Protein AF-A0A976DLI5-F1 (afdb_monomer_lite)

Radius of gyration: 22.4 Å; chains: 1; bounding box: 46×25×52 Å

Sequence (68 aa):
ALRWEELGEDFTGAPAQDEEFVLMHCDNIQATGFLEHIKLPHYVDFQAELELVRRLRTEAQAMQEAAE

Foldseek 3Di:
DCCCVVVVHDDPVDLVNVPCSCVVAVDCVVVVVVVVCVPPDPVVVVVVVVVVVVVVVVVVVVVVVVVD

pLDDT: mean 96.61, std 3.02, range [78.88, 98.75]

Secondary structure (DSSP, 8-state):
-TTTTTTT------GGG-HHHHHTT--HHHHHHHHHHTTS--HHHHHHHHHHHHHHHHHHHHHHHHH-

Structure (mmCIF, N/CA/C/O backbone):
data_AF-A0A976DLI5-F1
#
_entry.id   AF-A0A976DLI5-F1
#
loop_
_atom_site.group_PDB
_atom_site.id
_atom_site.type_symbol
_atom_site.label_atom_id
_atom_site.label_alt_id
_atom_site.label_comp_id
_atom_site.label_asym_id
_atom_site.label_entity_id
_atom_site.label_seq_id
_atom_site.pdbx_PDB_ins_code
_atom_site.Cartn_x
_atom_site.Cartn_y
_atom_site.Cartn_z
_atom_site.occupancy
_atom_site.B_iso_or_equiv
_atom_site.auth_seq_id
_atom_site.auth_comp_id
_atom_site.auth_asym_id
_atom_site.auth_atom_id
_atom_site.pdbx_PDB_model_num
ATOM 1 N N . ALA A 1 1 ? 8.374 -6.398 -23.591 1.00 89.56 1 ALA A N 1
ATOM 2 C CA . ALA A 1 1 ? 7.65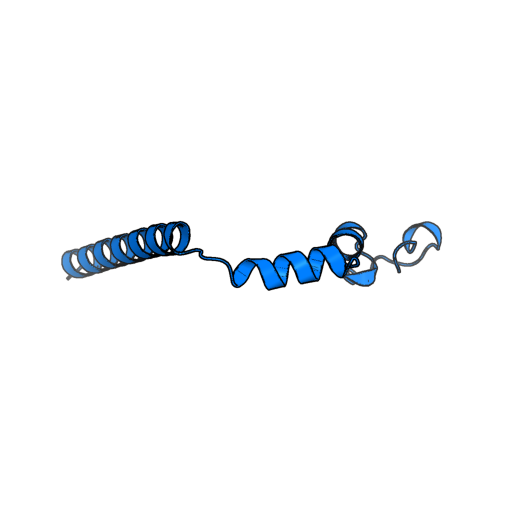3 -6.152 -22.320 1.00 89.56 1 ALA A CA 1
ATOM 3 C C . ALA A 1 1 ? 6.780 -4.906 -22.447 1.00 89.56 1 ALA A C 1
ATOM 5 O O . ALA A 1 1 ? 5.694 -5.085 -22.953 1.00 89.56 1 ALA A O 1
ATOM 6 N N . LEU A 1 2 ? 7.225 -3.674 -22.156 1.00 95.06 2 LEU A N 1
ATOM 7 C CA . LEU A 1 2 ? 6.360 -2.482 -22.331 1.00 95.06 2 LEU A CA 1
ATOM 8 C C . LEU A 1 2 ? 6.027 -2.142 -23.795 1.00 95.06 2 LEU A C 1
ATOM 10 O O . LEU A 1 2 ? 4.933 -1.696 -24.095 1.00 95.06 2 LEU A O 1
ATOM 14 N N . ARG A 1 3 ? 6.941 -2.424 -24.727 1.00 96.62 3 ARG A N 1
ATOM 15 C CA . ARG A 1 3 ? 6.750 -2.187 -26.171 1.00 96.62 3 ARG A CA 1
ATOM 16 C C . ARG A 1 3 ? 6.080 -3.361 -26.900 1.00 96.62 3 ARG A C 1
ATOM 18 O O . ARG A 1 3 ? 6.345 -3.567 -28.079 1.00 96.62 3 ARG A O 1
ATOM 25 N N . TRP A 1 4 ? 5.314 -4.194 -26.194 1.00 96.38 4 TRP A N 1
ATOM 26 C CA . TRP A 1 4 ? 4.761 -5.432 -26.758 1.00 96.38 4 TRP A CA 1
ATOM 27 C C . TRP A 1 4 ? 3.886 -5.155 -27.992 1.00 96.38 4 TRP A C 1
ATOM 29 O O . TRP A 1 4 ? 4.034 -5.839 -29.000 1.00 96.38 4 TRP A O 1
ATOM 39 N N . GLU A 1 5 ? 3.083 -4.088 -27.960 1.00 95.00 5 GLU A N 1
ATOM 40 C CA . GLU A 1 5 ? 2.236 -3.674 -29.085 1.00 95.00 5 GLU A CA 1
ATOM 41 C C . GLU A 1 5 ? 3.069 -3.253 -30.309 1.00 95.00 5 GLU A C 1
ATOM 43 O O . GLU A 1 5 ? 2.846 -3.735 -31.418 1.00 95.00 5 GLU A O 1
ATOM 48 N N . GLU A 1 6 ? 4.094 -2.418 -30.110 1.00 96.75 6 GLU A N 1
ATOM 49 C CA . GLU A 1 6 ? 4.977 -1.949 -31.190 1.00 96.75 6 GLU A CA 1
ATOM 50 C C . GLU A 1 6 ? 5.778 -3.078 -31.851 1.00 96.75 6 GLU A C 1
ATOM 52 O O . GLU A 1 6 ? 6.157 -2.984 -33.019 1.00 96.75 6 GLU A O 1
ATOM 57 N N . LEU A 1 7 ? 6.084 -4.125 -31.084 1.00 96.81 7 LEU A N 1
ATOM 58 C CA . LEU A 1 7 ? 6.851 -5.283 -31.535 1.00 96.81 7 LEU A CA 1
ATOM 59 C C . LEU A 1 7 ? 5.962 -6.399 -32.105 1.00 96.81 7 LEU A C 1
ATOM 61 O O . LEU A 1 7 ? 6.497 -7.398 -32.586 1.00 96.81 7 LEU A O 1
ATOM 65 N N . GLY A 1 8 ? 4.634 -6.233 -32.085 1.00 96.38 8 GLY A N 1
ATOM 66 C CA . GLY A 1 8 ? 3.683 -7.253 -32.531 1.00 96.38 8 GLY A CA 1
ATOM 67 C C . GLY A 1 8 ? 3.675 -8.506 -31.651 1.00 96.38 8 GLY A C 1
ATOM 68 O O . GLY A 1 8 ? 3.360 -9.590 -32.135 1.00 96.38 8 GLY A O 1
ATOM 69 N N . GLU A 1 9 ? 4.073 -8.373 -30.385 1.00 96.62 9 GLU A N 1
ATOM 70 C CA . GLU A 1 9 ? 3.957 -9.428 -29.377 1.00 96.62 9 GLU A CA 1
ATOM 71 C C . GLU A 1 9 ? 2.509 -9.490 -28.860 1.00 96.62 9 GLU A C 1
ATOM 73 O O . GLU A 1 9 ? 1.795 -8.491 -28.874 1.00 96.62 9 GLU A O 1
ATOM 78 N N . ASP A 1 10 ? 2.065 -10.647 -28.365 1.00 96.00 10 ASP A N 1
ATOM 79 C CA . ASP A 1 10 ? 0.737 -10.765 -27.755 1.00 96.00 10 ASP A CA 1
ATOM 80 C C . ASP A 1 10 ? 0.710 -10.153 -26.346 1.00 96.00 10 ASP A C 1
ATOM 82 O O . ASP A 1 10 ? 1.655 -10.293 -25.555 1.00 96.00 10 ASP A O 1
ATOM 86 N N . PHE A 1 11 ? -0.420 -9.540 -25.982 1.00 94.00 11 PHE A N 1
ATOM 87 C CA . PHE A 1 11 ? -0.694 -9.215 -24.586 1.00 94.00 11 PHE A CA 1
ATOM 88 C C . PHE A 1 11 ? -1.014 -10.494 -23.816 1.00 94.00 11 PHE A C 1
ATOM 90 O O . PHE A 1 11 ? -2.059 -11.116 -24.000 1.00 94.00 11 PHE A O 1
ATOM 97 N N . THR A 1 12 ? -0.114 -10.878 -22.918 1.00 95.38 12 THR A N 1
ATOM 98 C CA . THR A 1 12 ? -0.255 -12.093 -22.106 1.00 95.38 12 THR A CA 1
ATOM 99 C C . THR A 1 12 ? -0.966 -11.842 -20.775 1.00 95.38 12 THR A C 1
ATOM 101 O O . THR A 1 12 ? -1.183 -12.781 -20.012 1.00 95.38 12 THR A O 1
ATOM 104 N N . GLY A 1 13 ? -1.305 -10.585 -20.459 1.00 93.69 13 GLY A N 1
ATOM 105 C CA . GLY A 1 13 ? -1.780 -10.194 -19.127 1.00 93.69 13 GLY A CA 1
ATOM 106 C C . GLY A 1 13 ? -0.672 -10.130 -18.073 1.00 93.69 13 GLY A C 1
ATOM 107 O O . GLY A 1 13 ? -0.960 -10.011 -16.884 1.00 93.69 13 GLY A O 1
ATOM 108 N N . ALA A 1 14 ? 0.597 -10.239 -18.479 1.00 96.94 14 ALA A N 1
ATOM 109 C CA . ALA A 1 14 ? 1.720 -10.172 -17.558 1.00 96.94 14 ALA A CA 1
ATOM 110 C C . ALA A 1 14 ? 1.898 -8.741 -17.013 1.00 96.94 14 ALA A C 1
ATOM 112 O O . ALA A 1 14 ? 1.939 -7.802 -17.809 1.00 96.94 14 ALA A O 1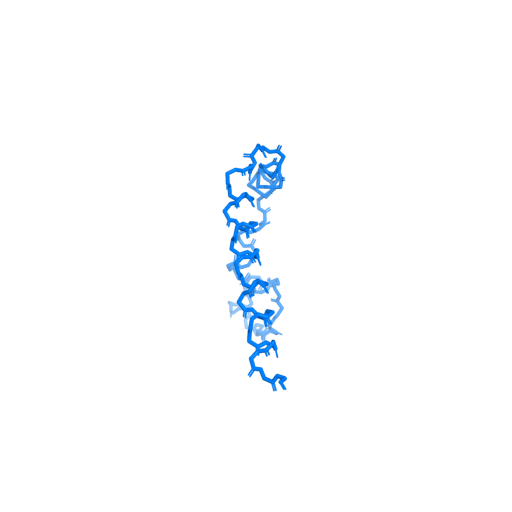
ATOM 113 N N . PRO A 1 15 ? 2.145 -8.555 -15.701 1.00 97.38 15 PRO A N 1
ATOM 114 C CA . PRO A 1 15 ? 2.370 -7.227 -15.120 1.00 97.38 15 PRO A CA 1
ATOM 115 C C . PRO A 1 15 ? 3.527 -6.448 -15.762 1.00 97.38 15 PRO A C 1
ATOM 117 O O . PRO A 1 15 ? 3.519 -5.229 -15.789 1.00 97.38 15 PRO A O 1
ATOM 120 N N . ALA A 1 16 ? 4.522 -7.139 -16.328 1.00 96.88 16 ALA A N 1
ATOM 121 C CA . ALA A 1 16 ? 5.637 -6.500 -17.032 1.00 96.88 16 ALA A CA 1
ATOM 122 C C . ALA A 1 16 ? 5.249 -5.872 -18.390 1.00 96.88 16 ALA A C 1
ATOM 124 O O . ALA A 1 16 ? 6.055 -5.152 -18.982 1.00 96.88 16 ALA A O 1
ATOM 125 N N . GLN A 1 17 ? 4.064 -6.193 -18.918 1.00 97.69 17 GLN A N 1
ATOM 126 C CA . GLN A 1 17 ? 3.484 -5.587 -20.122 1.00 97.69 17 GLN A CA 1
ATOM 127 C C . GLN A 1 17 ? 2.490 -4.460 -19.789 1.00 97.69 17 GLN A C 1
ATOM 129 O O . GLN A 1 17 ? 2.055 -3.765 -20.702 1.00 97.69 17 GLN A O 1
ATOM 134 N N . ASP A 1 18 ? 2.137 -4.283 -18.512 1.00 97.31 18 ASP A N 1
ATOM 135 C CA . ASP A 1 18 ? 1.261 -3.216 -18.030 1.00 97.31 18 ASP A CA 1
ATOM 136 C C . ASP A 1 18 ? 2.099 -1.967 -17.717 1.00 97.31 18 ASP A C 1
ATOM 138 O O . ASP A 1 18 ? 2.906 -1.944 -16.784 1.00 97.31 18 ASP A O 1
ATOM 142 N N . GLU A 1 19 ? 1.940 -0.937 -18.548 1.00 96.50 19 GLU A N 1
ATOM 143 C CA . GLU A 1 19 ? 2.699 0.307 -18.442 1.00 96.50 19 GLU A CA 1
ATOM 144 C C . GLU A 1 19 ? 2.396 1.069 -17.150 1.00 96.50 19 GLU A C 1
ATOM 146 O O . GLU A 1 19 ? 3.330 1.540 -16.500 1.00 96.50 19 GLU A O 1
ATOM 151 N N . GLU A 1 20 ? 1.131 1.142 -16.731 1.00 96.38 20 GLU A N 1
ATOM 152 C CA . GLU A 1 20 ? 0.755 1.828 -15.494 1.00 96.38 20 GLU A CA 1
ATOM 153 C C . GLU A 1 20 ? 1.363 1.105 -14.293 1.00 96.38 20 GLU A C 1
ATOM 155 O O . GLU A 1 20 ? 2.014 1.728 -13.450 1.00 96.38 20 GLU A O 1
ATOM 160 N N . PHE A 1 21 ? 1.238 -0.224 -14.249 1.00 97.19 21 PHE A N 1
ATOM 161 C CA . PHE A 1 21 ? 1.806 -1.014 -13.164 1.00 97.19 21 PHE A CA 1
ATOM 162 C C . PHE A 1 21 ? 3.325 -0.837 -13.060 1.00 97.19 21 PHE A C 1
ATOM 164 O O . PHE A 1 21 ? 3.847 -0.634 -11.962 1.00 97.19 21 PHE A O 1
ATOM 171 N N . VAL A 1 22 ? 4.052 -0.889 -14.179 1.00 97.25 22 VAL A N 1
ATOM 172 C CA . VAL A 1 22 ? 5.514 -0.760 -14.161 1.00 97.25 22 VAL A CA 1
ATOM 173 C C . VAL A 1 22 ? 5.944 0.663 -13.813 1.00 97.25 22 VAL A C 1
ATOM 175 O O . VAL A 1 22 ? 6.759 0.839 -12.904 1.00 97.25 22 VAL A O 1
ATOM 178 N N . LEU A 1 23 ? 5.415 1.679 -14.500 1.00 96.94 23 LEU A N 1
ATOM 179 C CA . LEU A 1 23 ? 5.876 3.061 -14.335 1.00 96.94 23 LEU A CA 1
ATOM 180 C C . LEU A 1 23 ? 5.522 3.638 -12.961 1.00 96.94 23 LEU A C 1
ATOM 182 O O . LEU A 1 23 ? 6.308 4.407 -12.412 1.00 96.94 23 LEU A O 1
ATOM 186 N N . MET A 1 24 ? 4.399 3.227 -12.365 1.00 97.44 24 MET A N 1
ATOM 187 C CA . MET A 1 24 ? 3.999 3.696 -11.034 1.00 97.44 24 MET A CA 1
ATOM 188 C C . MET A 1 24 ? 4.786 3.051 -9.881 1.00 97.44 24 MET A C 1
ATOM 190 O O . MET A 1 24 ? 4.689 3.525 -8.750 1.00 97.44 24 MET A O 1
ATOM 194 N N . HIS A 1 25 ? 5.575 1.997 -10.133 1.00 97.38 25 HIS A N 1
ATOM 195 C CA . HIS A 1 25 ? 6.269 1.241 -9.079 1.00 97.38 25 HIS A CA 1
ATOM 196 C C . HIS A 1 25 ? 7.778 1.043 -9.316 1.00 97.38 25 HIS A C 1
ATOM 198 O O . HIS A 1 25 ? 8.444 0.422 -8.486 1.00 97.38 25 HIS A O 1
ATOM 204 N N . CYS A 1 26 ? 8.347 1.543 -10.420 1.00 97.19 26 CYS A N 1
ATOM 205 C CA . CYS A 1 26 ? 9.758 1.307 -10.747 1.00 97.19 26 CYS A CA 1
ATOM 206 C C . CYS A 1 26 ? 10.751 2.245 -10.037 1.00 97.19 26 CYS A C 1
ATOM 208 O O . CYS A 1 26 ? 11.921 1.884 -9.895 1.00 97.19 26 CYS A O 1
ATOM 210 N N . ASP A 1 27 ? 10.323 3.435 -9.598 1.00 98.00 27 ASP A N 1
ATOM 211 C CA . ASP A 1 27 ? 11.189 4.389 -8.892 1.00 98.00 27 ASP A CA 1
ATOM 212 C C . ASP A 1 27 ? 11.301 4.033 -7.402 1.00 98.00 27 ASP A C 1
ATOM 214 O O . ASP A 1 27 ? 10.357 4.169 -6.616 1.00 98.00 27 ASP A O 1
ATOM 218 N N . ASN A 1 28 ? 12.494 3.598 -6.993 1.00 96.19 28 ASN A N 1
ATOM 219 C CA . ASN A 1 28 ? 12.746 3.209 -5.615 1.00 96.19 28 ASN A CA 1
ATOM 220 C C . ASN A 1 28 ? 12.750 4.394 -4.643 1.00 96.19 28 ASN A C 1
ATOM 222 O O . ASN A 1 28 ? 12.464 4.176 -3.471 1.00 96.19 28 ASN A O 1
ATOM 226 N N . ILE A 1 29 ? 13.018 5.627 -5.076 1.00 97.50 29 ILE A N 1
ATOM 227 C CA . ILE A 1 29 ? 12.966 6.800 -4.197 1.00 97.50 29 ILE A CA 1
ATOM 228 C C . ILE A 1 29 ? 11.520 7.009 -3.750 1.00 97.50 29 ILE A C 1
ATOM 230 O O . ILE A 1 29 ? 11.252 7.149 -2.556 1.00 97.50 29 ILE A O 1
ATOM 234 N N . GLN A 1 30 ? 10.577 6.948 -4.692 1.00 96.75 30 GLN A N 1
ATOM 235 C CA . GLN A 1 30 ? 9.151 7.048 -4.393 1.00 96.75 30 GLN A CA 1
ATOM 236 C C . GLN A 1 30 ? 8.657 5.842 -3.582 1.00 96.75 30 GLN A C 1
ATOM 238 O O . GLN A 1 30 ? 8.034 6.021 -2.534 1.00 96.75 30 GLN A O 1
ATOM 243 N N . ALA A 1 31 ? 8.983 4.619 -4.014 1.00 97.12 31 ALA A N 1
ATOM 244 C CA . ALA A 1 31 ? 8.513 3.400 -3.356 1.00 97.12 31 ALA A CA 1
ATOM 245 C C . ALA A 1 31 ? 9.052 3.257 -1.924 1.00 97.12 31 ALA A C 1
ATOM 247 O O . ALA A 1 31 ? 8.307 2.913 -1.005 1.00 97.12 31 ALA A O 1
ATOM 248 N N . THR A 1 32 ? 10.337 3.550 -1.704 1.00 98.12 32 THR A N 1
ATOM 249 C CA . THR A 1 32 ? 10.924 3.512 -0.356 1.00 98.12 32 THR A CA 1
ATOM 250 C C . THR A 1 32 ? 10.414 4.656 0.503 1.00 98.12 32 THR A C 1
ATOM 252 O O . THR A 1 32 ? 10.095 4.415 1.660 1.00 98.12 32 THR A O 1
ATOM 255 N N . GLY A 1 33 ? 10.233 5.862 -0.047 1.00 97.75 33 GLY A N 1
ATOM 256 C CA . GLY A 1 33 ? 9.582 6.965 0.661 1.00 97.75 33 GLY A CA 1
ATOM 257 C C . GLY A 1 33 ? 8.185 6.585 1.155 1.00 97.75 33 GLY A C 1
ATOM 258 O O . GLY A 1 33 ? 7.846 6.845 2.310 1.00 97.75 33 GLY A O 1
ATOM 259 N N . PHE A 1 34 ? 7.403 5.887 0.325 1.00 97.00 34 PHE A N 1
ATOM 260 C CA . PHE A 1 34 ? 6.122 5.334 0.746 1.00 97.00 34 PHE A CA 1
ATOM 261 C C . PHE A 1 34 ? 6.293 4.222 1.799 1.00 97.00 34 PHE A C 1
ATOM 263 O O . PHE A 1 34 ? 5.654 4.254 2.835 1.00 97.00 34 PHE A O 1
ATOM 270 N N . LEU A 1 35 ? 7.179 3.248 1.649 1.00 97.81 35 LEU A N 1
ATOM 271 C CA . LEU A 1 35 ? 7.327 2.244 2.719 1.00 97.81 35 LEU A CA 1
ATOM 272 C C . LEU A 1 35 ? 7.757 2.861 4.062 1.00 97.81 35 LEU A C 1
ATOM 274 O O . LEU A 1 35 ? 7.283 2.465 5.126 1.00 97.81 35 LEU A O 1
ATOM 278 N N . GLU A 1 36 ? 8.611 3.873 4.010 1.00 98.19 36 GLU A N 1
ATOM 279 C CA . GLU A 1 36 ? 9.143 4.553 5.181 1.00 98.19 36 GLU A CA 1
ATOM 280 C C . GLU A 1 36 ? 8.113 5.470 5.851 1.00 98.19 36 GLU A C 1
ATOM 282 O O . GLU A 1 36 ? 8.148 5.602 7.079 1.00 98.19 36 GLU A O 1
ATOM 287 N N . HIS A 1 37 ? 7.165 6.050 5.095 1.00 97.75 37 HIS A N 1
ATOM 2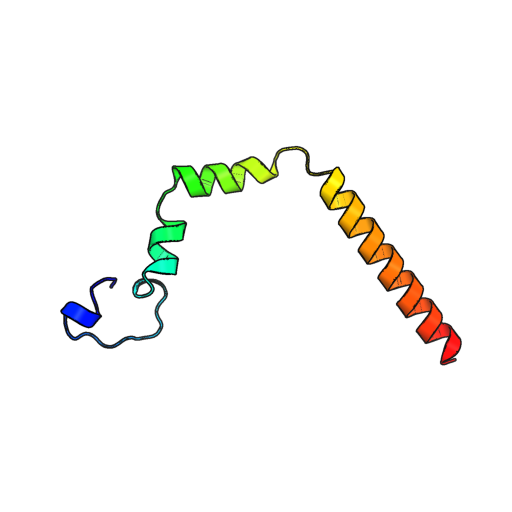88 C CA . HIS A 1 37 ? 6.136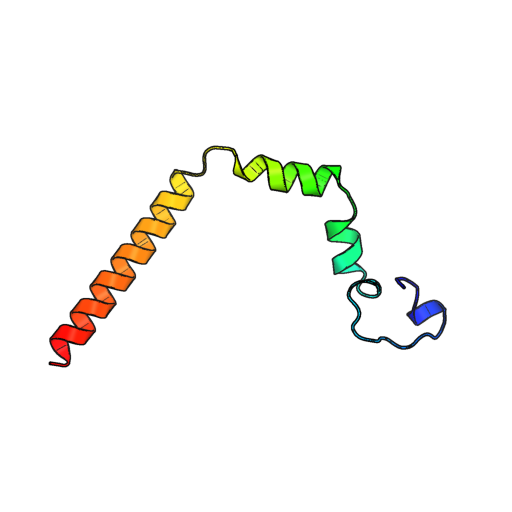 6.918 5.679 1.00 97.75 37 HIS A CA 1
ATOM 289 C C . HIS A 1 37 ? 5.293 6.177 6.712 1.00 97.75 37 HIS A C 1
ATOM 291 O O . HIS A 1 37 ? 4.932 6.801 7.698 1.00 97.75 37 HIS A O 1
ATOM 297 N N . ILE A 1 38 ? 5.065 4.864 6.564 1.00 97.44 38 ILE A N 1
ATOM 298 C CA . ILE A 1 38 ? 4.268 4.037 7.493 1.00 97.44 38 ILE A CA 1
ATOM 299 C C . ILE A 1 38 ? 4.806 4.082 8.933 1.00 97.44 38 ILE A C 1
ATOM 301 O O . ILE A 1 38 ? 4.057 3.888 9.890 1.00 97.44 38 ILE A O 1
ATOM 305 N N . LYS A 1 39 ? 6.095 4.390 9.118 1.00 97.56 39 LYS A N 1
ATOM 306 C CA . LYS A 1 39 ? 6.705 4.54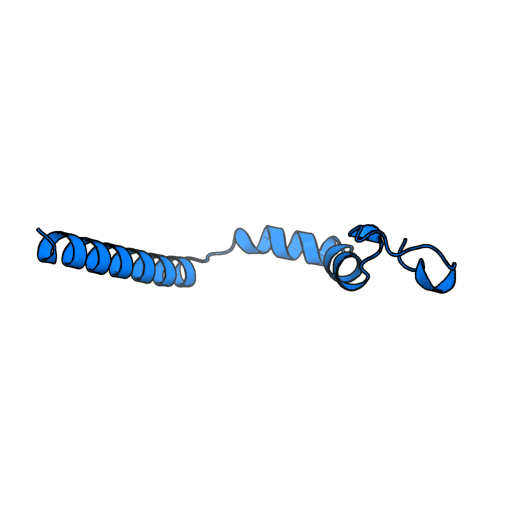6 10.448 1.00 97.56 39 LYS A CA 1
ATOM 307 C C . LYS A 1 39 ? 6.321 5.847 11.150 1.00 97.56 39 LYS A C 1
ATOM 309 O O . LYS A 1 39 ? 6.543 5.974 12.354 1.00 97.56 39 LYS A O 1
ATOM 314 N N . LEU A 1 40 ? 5.793 6.825 10.417 1.00 98.12 40 LEU A N 1
ATOM 315 C CA . LEU A 1 40 ? 5.293 8.062 10.998 1.00 98.12 40 LEU A CA 1
ATOM 316 C C . LEU A 1 40 ? 4.036 7.789 11.844 1.00 98.12 40 LEU A C 1
ATOM 318 O O . LEU A 1 40 ? 3.422 6.724 11.745 1.00 98.12 40 LEU A O 1
ATOM 322 N N . PRO A 1 41 ? 3.640 8.717 12.728 1.00 98.44 41 PRO A N 1
ATOM 323 C CA . PRO A 1 41 ? 2.451 8.521 13.544 1.00 98.44 41 PRO A CA 1
ATOM 324 C C . PRO A 1 41 ? 1.162 8.520 12.703 1.00 98.44 41 PRO A C 1
ATOM 326 O O . PRO A 1 41 ? 0.811 9.537 12.116 1.00 98.44 41 PRO A O 1
ATOM 329 N N . HIS A 1 42 ? 0.418 7.409 12.730 1.00 97.94 42 HIS A N 1
ATOM 330 C CA . HIS A 1 42 ? -0.904 7.254 12.088 1.00 97.94 42 HIS A CA 1
ATOM 331 C C . HIS A 1 42 ? -2.027 7.050 13.116 1.00 97.94 42 HIS A C 1
ATOM 333 O O . HIS A 1 42 ? -3.033 6.396 12.849 1.00 97.94 42 HIS A O 1
ATOM 339 N N . TYR A 1 43 ? -1.851 7.549 14.345 1.00 98.19 43 TYR A N 1
ATOM 340 C CA . TYR A 1 43 ? -2.799 7.272 15.428 1.00 98.19 43 TYR A CA 1
ATOM 341 C C . TYR A 1 43 ? -4.179 7.897 15.193 1.00 98.19 43 TYR A C 1
ATOM 343 O O . TYR A 1 43 ? -5.149 7.363 15.709 1.00 98.19 43 TYR A O 1
ATOM 351 N N . VAL A 1 44 ? -4.294 8.992 14.431 1.00 98.62 44 VAL A N 1
ATOM 352 C CA . VAL A 1 44 ? -5.602 9.599 14.117 1.00 98.62 44 VAL A CA 1
ATOM 353 C C . VAL A 1 44 ? -6.407 8.674 13.205 1.00 98.62 44 VAL A C 1
ATOM 355 O O . VAL A 1 44 ? -7.502 8.263 13.582 1.00 98.62 44 VAL A O 1
ATOM 358 N N . ASP A 1 45 ? -5.829 8.270 12.073 1.00 98.25 45 ASP A N 1
ATOM 359 C CA . ASP A 1 45 ? -6.480 7.364 11.120 1.00 98.25 45 ASP A CA 1
ATOM 360 C C . ASP A 1 45 ? -6.764 5.999 11.758 1.00 98.25 45 ASP A C 1
ATOM 362 O O . ASP A 1 45 ? -7.868 5.470 11.658 1.00 98.25 45 ASP A O 1
ATOM 366 N N . PHE A 1 46 ? -5.804 5.460 12.520 1.00 98.50 46 PHE A N 1
ATOM 367 C CA . PHE A 1 46 ? -5.989 4.198 13.235 1.00 98.50 46 PHE A CA 1
ATOM 368 C C . PHE A 1 46 ? -7.135 4.258 14.253 1.00 98.50 46 PHE A C 1
ATOM 370 O O . PHE A 1 46 ? -7.881 3.290 14.393 1.00 98.50 46 PHE A O 1
ATOM 377 N N . GLN A 1 47 ? -7.296 5.375 14.975 1.00 98.62 47 GLN A N 1
ATOM 378 C CA . GLN A 1 47 ? -8.415 5.530 15.910 1.00 98.62 47 GLN A CA 1
ATOM 379 C C . GLN A 1 47 ? -9.759 5.621 15.181 1.00 98.62 47 GLN A C 1
ATOM 381 O O . GLN A 1 47 ? -10.715 5.002 15.644 1.00 98.62 47 GLN A O 1
ATOM 386 N N . ALA A 1 48 ? -9.829 6.315 14.041 1.00 98.69 48 ALA A N 1
ATOM 387 C CA . ALA A 1 48 ? -11.047 6.392 13.236 1.00 98.69 48 ALA A CA 1
ATOM 388 C C . ALA A 1 48 ? -11.483 5.006 12.719 1.00 98.69 48 ALA A C 1
ATOM 390 O O . ALA A 1 48 ? -12.640 4.613 12.880 1.00 98.69 48 ALA A O 1
ATOM 391 N N . GLU A 1 49 ? -10.544 4.218 12.186 1.00 98.62 49 GLU A N 1
ATOM 392 C CA . GLU A 1 49 ? -10.814 2.845 11.738 1.00 98.62 49 GLU A CA 1
ATOM 393 C C . GLU A 1 49 ? -11.192 1.918 12.906 1.00 98.62 49 GLU A C 1
ATOM 395 O O . GLU A 1 49 ? -12.108 1.097 12.804 1.00 98.62 49 GLU A O 1
ATOM 400 N N . LEU A 1 50 ? -10.541 2.065 14.065 1.00 98.75 50 LEU A N 1
ATOM 401 C CA . LEU A 1 50 ? -10.873 1.281 15.255 1.00 98.75 50 LEU A CA 1
ATOM 402 C C . LEU A 1 50 ? -12.282 1.591 15.781 1.00 98.75 50 LEU A C 1
ATOM 404 O O . LEU A 1 50 ? -12.985 0.679 16.226 1.00 98.75 50 LEU A O 1
ATOM 408 N N . GLU A 1 51 ? -12.700 2.856 15.743 1.00 98.75 51 GLU A N 1
ATOM 409 C CA . GLU A 1 51 ? -14.062 3.267 16.082 1.00 98.75 51 GLU A CA 1
ATOM 410 C C . GLU A 1 51 ? -15.084 2.628 15.134 1.00 98.75 51 GLU A C 1
ATOM 412 O O . GLU A 1 51 ? -16.054 2.020 15.601 1.00 98.75 51 GLU A O 1
ATOM 417 N N . LEU A 1 52 ? -14.828 2.670 13.822 1.00 98.62 52 LEU A N 1
ATOM 418 C CA . LEU A 1 52 ? -15.670 2.025 12.815 1.00 98.62 52 LEU A CA 1
ATOM 419 C C . LEU A 1 52 ? -15.821 0.521 13.081 1.00 98.62 52 LEU A C 1
ATOM 421 O O . LEU A 1 52 ? -16.941 0.012 13.151 1.00 98.62 52 LEU A O 1
ATOM 425 N N . VAL A 1 53 ? -14.709 -0.189 13.288 1.00 98.69 53 VAL A N 1
ATOM 426 C CA . VAL A 1 53 ? -14.716 -1.634 13.564 1.00 98.69 53 VAL A CA 1
ATOM 427 C C . VAL A 1 53 ? -15.497 -1.957 14.838 1.00 98.69 53 VAL A C 1
ATOM 429 O O . VAL A 1 53 ? -16.245 -2.936 14.871 1.00 98.69 53 VAL A O 1
ATOM 432 N N . ARG A 1 54 ? -15.352 -1.150 15.895 1.00 98.69 54 ARG A N 1
ATOM 433 C CA . ARG A 1 54 ? -16.107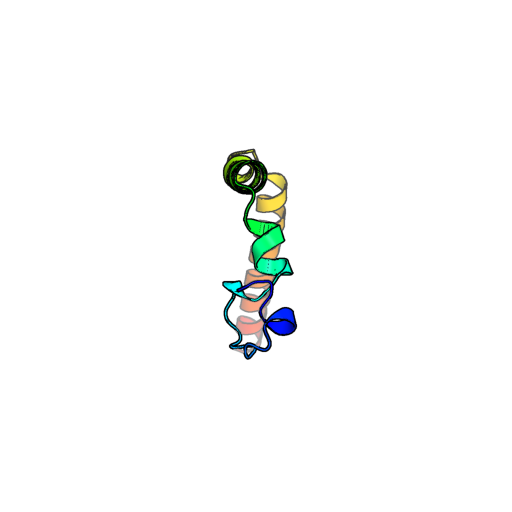 -1.336 17.144 1.00 98.69 54 ARG A CA 1
ATOM 434 C C . ARG A 1 54 ? -17.604 -1.165 16.923 1.00 98.69 54 ARG A C 1
ATOM 436 O O . ARG A 1 54 ? -18.363 -2.006 17.393 1.00 98.69 54 ARG A O 1
ATOM 443 N N . ARG A 1 55 ? -18.020 -0.138 16.178 1.00 98.69 55 ARG A N 1
ATOM 444 C CA . ARG A 1 55 ? -19.432 0.087 15.851 1.00 98.69 55 ARG A CA 1
ATOM 445 C C . ARG A 1 55 ? -20.027 -1.092 15.081 1.00 98.69 55 ARG A C 1
ATOM 447 O O . ARG A 1 55 ? -21.045 -1.627 15.507 1.00 98.69 55 ARG A O 1
ATOM 454 N N . LEU A 1 56 ? -19.353 -1.546 14.022 1.00 98.56 56 LEU A N 1
ATOM 455 C CA . LEU A 1 56 ? -19.805 -2.686 13.212 1.00 98.56 56 LEU A CA 1
ATOM 456 C C . LEU A 1 56 ? -19.959 -3.966 14.044 1.00 98.56 56 LEU A C 1
ATOM 458 O O . LEU A 1 56 ? -20.898 -4.730 13.841 1.00 98.56 56 LEU A O 1
ATOM 462 N N . ARG A 1 57 ? -19.056 -4.201 15.004 1.00 98.38 57 ARG A N 1
ATOM 463 C CA . ARG A 1 57 ? -19.154 -5.351 15.915 1.00 98.38 57 ARG A CA 1
ATOM 464 C C . ARG A 1 57 ? -20.358 -5.251 16.847 1.00 98.38 57 ARG A C 1
ATOM 466 O O . ARG A 1 57 ? -21.058 -6.244 17.008 1.00 98.38 57 ARG A O 1
ATOM 473 N N . THR A 1 58 ? -20.609 -4.077 17.426 1.00 98.50 58 THR A N 1
ATOM 474 C CA . THR A 1 58 ? -21.786 -3.849 18.277 1.00 98.50 58 THR A CA 1
ATOM 475 C C . THR A 1 58 ? -23.085 -4.049 17.497 1.00 98.50 58 THR A C 1
ATOM 477 O O . THR A 1 58 ? -23.990 -4.722 17.981 1.00 98.50 58 THR A O 1
ATOM 480 N N . GLU A 1 59 ? -23.172 -3.509 16.279 1.00 98.19 59 GLU A N 1
ATOM 481 C CA . GLU A 1 59 ? -24.339 -3.674 15.402 1.00 98.19 59 GLU A CA 1
ATOM 482 C C . GLU A 1 59 ? -24.572 -5.149 15.047 1.00 98.19 59 GLU A C 1
ATOM 484 O O . GLU A 1 59 ? -25.691 -5.645 15.175 1.00 98.19 59 GLU A O 1
ATOM 489 N N . ALA A 1 60 ? -23.514 -5.874 14.672 1.00 97.81 60 ALA A N 1
ATOM 490 C CA . ALA A 1 60 ? -23.601 -7.298 14.364 1.00 97.81 60 ALA A CA 1
ATOM 491 C C . ALA A 1 60 ? -24.062 -8.134 15.570 1.00 97.81 60 ALA A C 1
ATOM 493 O O . ALA A 1 60 ? -24.892 -9.027 15.405 1.00 97.81 60 ALA A O 1
ATOM 494 N N . GLN A 1 61 ? -23.569 -7.833 16.777 1.00 97.69 61 GLN A N 1
ATOM 495 C CA . GLN A 1 61 ? -23.992 -8.522 17.997 1.00 97.69 61 GLN A CA 1
ATOM 496 C C . GLN A 1 61 ? -25.469 -8.250 18.315 1.00 97.69 61 GLN A C 1
ATOM 498 O O . GLN A 1 61 ? -26.217 -9.187 18.576 1.00 97.69 61 GLN A O 1
ATOM 503 N N . ALA A 1 62 ? -25.920 -6.997 18.223 1.00 96.75 62 ALA A N 1
ATOM 504 C CA . ALA A 1 62 ? -27.324 -6.652 18.454 1.00 96.75 62 ALA A CA 1
ATOM 505 C C . ALA A 1 62 ? -28.268 -7.344 17.452 1.00 96.75 62 ALA A C 1
ATOM 507 O O . ALA A 1 62 ? -29.365 -7.762 17.813 1.00 96.75 62 ALA A O 1
ATOM 508 N N . MET A 1 63 ? -27.840 -7.498 16.194 1.00 95.44 63 MET A N 1
ATOM 509 C CA . MET A 1 63 ? -28.593 -8.260 15.194 1.00 95.44 63 MET A CA 1
ATOM 510 C C . MET A 1 63 ? -28.673 -9.753 15.527 1.00 95.44 63 MET A C 1
ATOM 512 O O . MET A 1 63 ? -29.706 -10.363 15.266 1.00 95.44 63 MET A O 1
ATOM 516 N N . GLN A 1 64 ? -27.605 -10.337 16.078 1.00 94.81 64 GLN A N 1
ATOM 517 C CA . GLN A 1 64 ? -27.616 -11.728 16.538 1.00 94.81 64 GLN A CA 1
ATOM 518 C C . GLN A 1 64 ? -28.576 -11.907 17.716 1.00 94.81 64 GLN A C 1
ATOM 520 O O . GLN A 1 64 ? -29.431 -12.781 17.658 1.00 94.81 64 GLN A O 1
ATOM 525 N N . GLU A 1 65 ? -28.502 -11.033 18.722 1.00 92.69 65 GLU A N 1
ATOM 526 C CA . GLU A 1 65 ? -29.388 -11.068 19.895 1.00 92.69 65 GLU A CA 1
ATOM 527 C C . GLU A 1 65 ? -30.867 -10.873 19.525 1.00 92.69 65 GLU A C 1
ATOM 529 O O . GLU A 1 65 ? -31.734 -11.477 20.140 1.00 92.69 65 GLU A O 1
ATOM 534 N N . ALA A 1 66 ? -31.179 -10.055 18.514 1.00 90.25 66 ALA A N 1
ATOM 535 C CA . ALA A 1 66 ? -32.554 -9.861 18.043 1.00 90.25 66 ALA A CA 1
ATOM 536 C C . ALA A 1 66 ? -33.100 -11.034 17.204 1.00 90.25 66 ALA A C 1
ATOM 538 O O . ALA A 1 66 ? -34.305 -11.090 16.949 1.00 90.25 66 ALA A O 1
ATOM 539 N N . ALA A 1 67 ? -32.220 -11.908 16.709 1.00 87.69 67 ALA A N 1
ATOM 540 C CA . ALA A 1 67 ? -32.586 -13.086 15.929 1.00 87.69 67 ALA A CA 1
ATOM 541 C C . ALA A 1 67 ? -32.780 -14.344 16.796 1.00 87.69 67 ALA A C 1
ATOM 543 O O . ALA A 1 67 ? -33.383 -15.307 16.312 1.00 87.69 67 ALA A O 1
ATOM 544 N N . GLU A 1 68 ? -32.265 -14.335 18.030 1.00 78.88 68 GLU A N 1
ATOM 545 C CA . GLU A 1 68 ? -32.515 -15.338 19.079 1.00 78.88 68 GLU A CA 1
ATOM 546 C C . GLU A 1 68 ? -33.856 -15.097 19.793 1.00 78.88 68 GLU A C 1
ATOM 548 O O . GLU A 1 68 ? -34.550 -16.106 20.065 1.00 78.88 68 GLU A O 1
#